Protein AF-A0A9P2WRT4-F1 (afdb_monomer_lite)

InterPro domains:
  IPR003594 Histidine kinase/HSP90-like ATPase domain [PF13581] (10-101)
  IPR036890 Histidine kinase/HSP90-like ATPase superfamily [G3DSA:3.30.565.10] (1-112)
  IPR036890 Histidine kinase/HSP90-like ATPase superfamily [SSF55874] (16-94)
  IPR050267 Bacterial Anti-sigma-factor Serine-Protein Kinases [PTHR35526] (11-105)

Sequence (113 aa):
MRSHLHRDLAGFPAELVDDVQLCASELFANAVNHTVSGAPGGQVVRSLSLPAADRLRLEVTDSGLTPHRPRIPDLSGTARFTAEHHRGLLLVSALALDWGYRPAVAHPPSTWA

Organism: NCBI:txid1169414

Structure (mmCIF, N/CA/C/O backbone):
data_AF-A0A9P2WRT4-F1
#
_entry.id   AF-A0A9P2WRT4-F1
#
loop_
_atom_site.group_PDB
_atom_site.id
_atom_site.type_symbol
_atom_site.label_atom_id
_atom_site.label_alt_id
_atom_site.label_comp_id
_atom_site.label_asym_id
_atom_site.label_entity_id
_atom_site.label_seq_id
_atom_site.pdbx_PDB_ins_code
_atom_site.Cartn_x
_atom_site.Cartn_y
_atom_site.Cartn_z
_atom_site.occupancy
_atom_site.B_iso_or_equiv
_atom_site.auth_seq_id
_atom_site.auth_comp_id
_atom_site.auth_asym_id
_atom_site.auth_atom_id
_atom_site.pdbx_PDB_model_num
ATOM 1 N N . MET A 1 1 ? 7.656 9.367 2.338 1.00 58.38 1 MET A N 1
ATOM 2 C CA . MET A 1 1 ? 6.624 8.315 2.497 1.00 58.38 1 MET A CA 1
ATOM 3 C C . MET A 1 1 ? 6.192 8.158 3.956 1.00 58.38 1 MET A C 1
ATOM 5 O O . MET A 1 1 ? 5.065 8.519 4.266 1.00 58.38 1 MET A O 1
ATOM 9 N N . ARG A 1 2 ? 7.077 7.700 4.860 1.00 63.22 2 ARG A N 1
ATOM 10 C CA . ARG A 1 2 ? 6.750 7.373 6.268 1.00 63.22 2 ARG A CA 1
ATOM 11 C C . ARG A 1 2 ? 6.044 8.496 7.049 1.00 63.22 2 ARG A C 1
ATOM 13 O O . ARG A 1 2 ? 5.007 8.260 7.653 1.00 63.22 2 ARG A O 1
ATOM 20 N N . SER A 1 3 ? 6.538 9.732 6.961 1.00 64.62 3 SER A N 1
ATOM 21 C CA . SER A 1 3 ? 5.946 10.892 7.652 1.00 64.62 3 SER A CA 1
ATOM 22 C C . SER A 1 3 ? 4.553 11.294 7.147 1.00 64.62 3 SER A C 1
ATOM 24 O O . SER A 1 3 ? 3.789 11.894 7.897 1.00 64.62 3 SER A O 1
ATOM 26 N N . HIS A 1 4 ? 4.207 10.982 5.892 1.00 71.50 4 HIS A N 1
ATOM 27 C CA . HIS A 1 4 ? 2.887 11.307 5.341 1.00 71.50 4 HIS A CA 1
ATOM 28 C C . HIS A 1 4 ? 1.850 10.267 5.780 1.00 71.50 4 HIS A C 1
ATOM 30 O O . HIS A 1 4 ? 0.760 10.644 6.182 1.00 71.50 4 HIS A O 1
ATOM 36 N N . LEU A 1 5 ? 2.216 8.979 5.808 1.00 75.62 5 LEU A N 1
ATOM 37 C CA . LEU A 1 5 ? 1.333 7.914 6.301 1.00 75.62 5 LEU A CA 1
ATOM 38 C C . LEU A 1 5 ? 0.979 8.086 7.778 1.00 75.62 5 LEU A C 1
ATOM 40 O O . LEU A 1 5 ? -0.180 7.960 8.144 1.00 75.62 5 LEU A O 1
ATOM 44 N N . HIS A 1 6 ? 1.955 8.439 8.616 1.00 77.62 6 HIS A N 1
ATOM 45 C CA . HIS A 1 6 ? 1.692 8.697 10.033 1.00 77.62 6 HIS A CA 1
ATOM 46 C C . HIS A 1 6 ? 0.710 9.865 10.248 1.00 77.62 6 HIS A C 1
ATOM 48 O O . HIS A 1 6 ? -0.029 9.889 11.228 1.00 77.62 6 HIS A O 1
ATOM 54 N N . ARG A 1 7 ? 0.700 10.852 9.344 1.00 82.12 7 ARG A N 1
ATOM 55 C CA . ARG A 1 7 ? -0.265 11.956 9.383 1.00 82.12 7 ARG A CA 1
ATOM 56 C C . ARG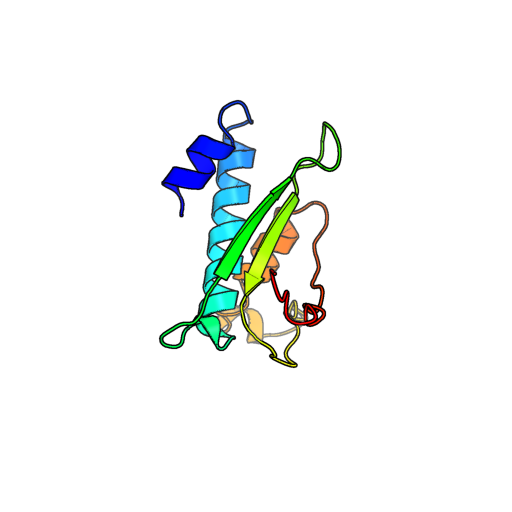 A 1 7 ? -1.646 11.502 8.918 1.00 82.12 7 ARG A C 1
ATOM 58 O O . ARG A 1 7 ? -2.623 11.783 9.600 1.00 82.12 7 ARG A O 1
ATOM 65 N N . ASP A 1 8 ? -1.711 10.810 7.784 1.00 84.12 8 ASP A N 1
ATOM 66 C CA . ASP A 1 8 ? -2.970 10.357 7.178 1.00 84.12 8 ASP A CA 1
ATOM 67 C C . ASP A 1 8 ? -3.706 9.338 8.063 1.00 84.12 8 ASP A C 1
ATOM 69 O O . ASP A 1 8 ? -4.927 9.229 8.003 1.00 84.12 8 ASP A O 1
ATOM 73 N N . LEU A 1 9 ? -2.961 8.605 8.894 1.00 86.06 9 LEU A N 1
ATOM 74 C CA . LEU A 1 9 ? -3.473 7.589 9.812 1.00 86.06 9 LEU A CA 1
ATOM 75 C C . LEU A 1 9 ? -3.505 8.065 11.273 1.00 86.06 9 LEU A C 1
ATOM 77 O O . LEU A 1 9 ? -3.594 7.250 12.191 1.00 86.06 9 LEU A O 1
ATOM 81 N N . ALA A 1 10 ? -3.429 9.375 11.518 1.00 86.00 10 ALA A N 1
ATOM 82 C CA . ALA A 1 10 ? -3.583 9.909 12.865 1.00 86.00 10 ALA A CA 1
ATOM 83 C C . ALA A 1 10 ? -4.953 9.506 13.447 1.00 86.00 10 ALA A C 1
ATOM 85 O O . ALA A 1 10 ? -5.991 9.754 12.838 1.00 86.00 10 ALA A O 1
ATOM 86 N N . GLY A 1 11 ? -4.948 8.879 14.627 1.00 86.56 11 GLY A N 1
ATOM 87 C CA . GLY A 1 11 ? -6.154 8.356 15.283 1.00 86.56 11 GLY A CA 1
ATOM 88 C C . GLY A 1 11 ? -6.377 6.848 15.118 1.00 86.56 11 GLY A C 1
ATOM 89 O O . GLY A 1 11 ? -7.247 6.301 15.791 1.00 86.56 11 GLY A O 1
ATOM 90 N N . PHE A 1 12 ? -5.578 6.164 14.292 1.00 88.12 12 PHE A N 1
ATOM 91 C CA . PHE A 1 12 ? -5.536 4.700 14.246 1.00 88.12 12 PHE A CA 1
ATOM 92 C C . PHE A 1 12 ? -4.574 4.114 15.299 1.00 88.12 12 PHE A C 1
ATOM 94 O O . PHE A 1 12 ? -3.673 4.819 15.765 1.00 88.12 12 PHE A O 1
ATOM 101 N N . PRO A 1 13 ? -4.728 2.826 15.674 1.00 91.12 13 PRO A N 1
ATOM 102 C CA . PRO A 1 13 ? -3.781 2.137 16.549 1.00 91.12 13 PRO A CA 1
ATOM 103 C C . PRO A 1 13 ? -2.354 2.169 15.988 1.00 91.12 13 PRO A C 1
ATOM 105 O O . PRO A 1 13 ? -2.161 1.970 14.790 1.00 91.12 13 PRO A O 1
ATOM 108 N N . ALA A 1 14 ? -1.354 2.375 16.851 1.00 88.94 14 ALA A N 1
ATOM 109 C CA . ALA A 1 14 ? 0.047 2.499 16.435 1.00 88.94 14 ALA A CA 1
ATOM 110 C C . ALA A 1 14 ? 0.549 1.273 15.652 1.00 88.94 14 ALA A C 1
ATOM 112 O O . ALA A 1 14 ? 1.194 1.437 14.622 1.00 88.94 14 ALA A O 1
ATOM 113 N N . GLU A 1 15 ? 0.167 0.066 16.078 1.00 88.56 15 GLU A N 1
ATOM 114 C CA . GLU A 1 15 ? 0.514 -1.185 15.389 1.00 88.56 15 GLU A CA 1
ATOM 115 C C . GLU A 1 15 ? -0.002 -1.205 13.943 1.00 88.56 15 GLU A C 1
ATOM 117 O O . GLU A 1 15 ? 0.750 -1.507 13.021 1.00 88.56 15 GLU A O 1
ATOM 122 N N . LEU A 1 16 ? -1.244 -0.760 13.711 1.00 88.19 16 LEU A N 1
ATOM 123 C CA . LEU A 1 16 ? -1.796 -0.655 12.358 1.00 88.19 16 LEU A CA 1
ATOM 124 C C . LEU A 1 16 ? -1.017 0.360 11.512 1.00 88.19 16 LEU A C 1
ATOM 126 O O . LEU A 1 16 ? -0.787 0.141 10.323 1.00 88.19 16 LEU A O 1
ATOM 130 N N . VAL A 1 17 ? -0.628 1.491 12.104 1.00 89.69 17 VAL A N 1
ATOM 131 C CA . VAL A 1 17 ? 0.158 2.514 11.405 1.00 89.69 17 VAL A CA 1
ATOM 132 C C . VAL A 1 17 ? 1.514 1.951 10.979 1.00 89.69 17 VAL A C 1
ATOM 134 O O . VAL A 1 17 ? 1.938 2.197 9.846 1.00 89.69 17 VAL A O 1
ATOM 137 N N . ASP A 1 18 ? 2.172 1.184 11.845 1.00 88.50 18 ASP A N 1
ATOM 138 C CA . ASP A 1 18 ? 3.453 0.542 11.552 1.00 88.50 18 ASP A CA 1
ATOM 139 C C . ASP A 1 18 ? 3.315 -0.535 10.466 1.00 88.50 18 ASP A C 1
ATOM 141 O O . ASP A 1 18 ? 4.082 -0.523 9.496 1.00 88.50 18 ASP A O 1
ATOM 145 N N . ASP A 1 19 ? 2.285 -1.381 10.545 1.00 89.56 19 ASP A N 1
ATOM 146 C CA . ASP A 1 19 ? 2.000 -2.413 9.543 1.00 89.56 19 ASP A CA 1
ATOM 147 C C . ASP A 1 19 ? 1.747 -1.809 8.156 1.00 89.56 19 ASP A C 1
ATOM 149 O O . ASP A 1 19 ? 2.303 -2.259 7.146 1.00 89.56 19 ASP A O 1
ATOM 153 N N . VAL A 1 20 ? 0.958 -0.733 8.089 1.00 87.75 20 VAL A N 1
ATOM 154 C CA . VAL A 1 20 ? 0.662 -0.028 6.833 1.00 87.75 20 VAL A CA 1
ATOM 155 C C . VAL A 1 20 ? 1.906 0.661 6.283 1.00 87.75 20 VAL A C 1
ATOM 157 O O . VAL A 1 20 ? 2.127 0.652 5.070 1.00 87.75 20 VAL A O 1
ATOM 160 N N . GLN A 1 21 ? 2.748 1.246 7.140 1.00 88.75 21 GLN A N 1
ATOM 161 C CA . GLN A 1 21 ? 4.020 1.830 6.712 1.00 88.75 21 GLN A CA 1
ATOM 162 C C . GLN A 1 21 ? 4.960 0.783 6.120 1.00 88.75 21 GLN A C 1
ATOM 164 O O . GLN A 1 21 ? 5.650 1.070 5.133 1.00 88.75 21 GLN A O 1
ATOM 169 N N . LEU A 1 22 ? 4.988 -0.411 6.705 1.00 87.88 22 LEU A N 1
ATOM 170 C CA . LEU A 1 22 ? 5.828 -1.500 6.239 1.00 87.88 22 LEU A CA 1
ATOM 171 C C . LEU A 1 22 ? 5.314 -2.031 4.899 1.00 87.88 22 LEU A C 1
ATOM 173 O O . LEU A 1 22 ? 6.059 -2.021 3.920 1.00 87.88 22 LEU A O 1
ATOM 177 N N . CYS A 1 23 ? 4.014 -2.324 4.800 1.00 86.25 23 CYS A N 1
ATOM 178 C CA . CYS A 1 23 ? 3.377 -2.724 3.544 1.00 86.25 23 CYS A CA 1
ATOM 179 C C . CYS A 1 23 ? 3.582 -1.685 2.431 1.00 86.25 23 CYS A C 1
ATOM 181 O O . CYS A 1 23 ? 3.933 -2.036 1.306 1.00 86.25 23 CYS A O 1
ATOM 183 N N . ALA A 1 24 ? 3.411 -0.393 2.729 1.00 86.69 24 ALA A N 1
ATOM 184 C CA . ALA A 1 24 ? 3.599 0.673 1.748 1.00 86.69 24 ALA A CA 1
ATOM 185 C C . ALA A 1 24 ? 5.049 0.785 1.269 1.00 86.69 24 ALA A C 1
ATOM 187 O O . ALA A 1 24 ? 5.277 1.071 0.095 1.00 86.69 24 ALA A O 1
ATOM 188 N N . SER A 1 25 ? 6.023 0.566 2.155 1.00 85.12 25 SER A N 1
ATOM 189 C CA . SER A 1 25 ? 7.444 0.575 1.794 1.00 85.12 25 SER A CA 1
ATOM 190 C C . SER A 1 25 ? 7.774 -0.570 0.839 1.00 85.12 25 SER A C 1
ATOM 192 O O . SER A 1 25 ? 8.379 -0.329 -0.204 1.00 85.12 25 SER A O 1
ATOM 194 N N . GLU A 1 26 ? 7.303 -1.780 1.142 1.00 85.56 26 GLU A N 1
ATOM 195 C CA . GLU A 1 26 ? 7.523 -2.964 0.306 1.00 85.56 26 GLU A CA 1
ATOM 196 C C . GLU A 1 26 ? 6.838 -2.843 -1.061 1.00 85.56 26 GLU A C 1
ATOM 198 O O . GLU A 1 26 ? 7.453 -3.082 -2.101 1.00 85.56 26 GLU A O 1
ATOM 203 N N . LEU A 1 27 ? 5.577 -2.400 -1.095 1.00 81.88 27 LEU A N 1
ATOM 204 C CA . LEU A 1 27 ? 4.845 -2.208 -2.350 1.00 81.88 27 LEU A CA 1
ATOM 205 C C . LEU A 1 27 ? 5.466 -1.105 -3.218 1.00 81.88 27 LEU A C 1
ATOM 207 O O . LEU A 1 27 ? 5.545 -1.253 -4.437 1.00 81.88 27 LEU A O 1
ATOM 211 N N . PHE A 1 28 ? 5.942 -0.017 -2.610 1.00 82.06 28 PHE A N 1
ATOM 212 C CA . PHE A 1 28 ? 6.617 1.058 -3.335 1.00 82.06 28 PHE A CA 1
ATOM 213 C C . PHE A 1 28 ? 7.983 0.618 -3.874 1.00 82.06 28 PHE A C 1
ATOM 215 O O . PHE A 1 28 ? 8.308 0.913 -5.023 1.00 82.06 28 PHE A O 1
ATOM 222 N N . ALA A 1 29 ? 8.767 -0.114 -3.077 1.00 80.00 29 ALA A N 1
ATOM 223 C CA . ALA A 1 29 ? 10.027 -0.695 -3.527 1.00 80.00 29 ALA A CA 1
ATOM 224 C C . ALA A 1 29 ? 9.796 -1.646 -4.710 1.00 80.00 29 ALA A C 1
ATOM 226 O O . ALA A 1 29 ? 10.510 -1.565 -5.708 1.00 80.00 29 ALA A O 1
ATOM 227 N N . ASN A 1 30 ? 8.748 -2.472 -4.649 1.00 77.25 30 ASN A N 1
ATOM 228 C CA . ASN A 1 30 ? 8.365 -3.337 -5.760 1.00 77.25 30 ASN A CA 1
ATOM 229 C C . ASN A 1 30 ? 8.007 -2.535 -7.018 1.00 77.25 30 ASN A C 1
ATOM 231 O O . ASN A 1 30 ? 8.515 -2.837 -8.096 1.00 77.25 30 ASN A O 1
ATOM 235 N N . ALA A 1 31 ? 7.184 -1.494 -6.884 1.00 77.12 31 ALA A N 1
ATOM 236 C CA . ALA A 1 31 ? 6.796 -0.632 -7.997 1.00 77.12 31 ALA A CA 1
ATOM 237 C C . ALA A 1 31 ? 8.009 0.033 -8.669 1.00 77.12 31 ALA A C 1
ATOM 239 O O . ALA A 1 31 ? 8.132 0.001 -9.891 1.00 77.12 31 ALA A O 1
ATOM 240 N N . VAL A 1 32 ? 8.933 0.600 -7.890 1.00 76.19 32 VAL A N 1
ATOM 241 C CA . VAL A 1 32 ? 10.134 1.267 -8.421 1.00 76.19 32 VAL A CA 1
ATOM 242 C C . VAL A 1 32 ? 11.098 0.274 -9.073 1.00 76.19 32 VAL A C 1
ATOM 244 O O . VAL A 1 32 ? 11.624 0.556 -10.146 1.00 76.19 32 VAL A O 1
ATOM 247 N N . ASN A 1 33 ? 11.322 -0.887 -8.456 1.00 75.25 33 ASN A N 1
ATOM 248 C CA . ASN A 1 33 ? 12.332 -1.842 -8.919 1.00 75.25 33 ASN A CA 1
ATOM 249 C C . ASN A 1 33 ? 11.871 -2.701 -10.102 1.00 75.25 33 ASN A C 1
ATOM 251 O O . ASN A 1 33 ? 12.708 -3.204 -10.851 1.00 75.25 33 ASN A O 1
ATOM 255 N N . HIS A 1 34 ? 10.562 -2.909 -10.257 1.00 70.81 34 HIS A N 1
ATOM 256 C CA . HIS A 1 34 ? 10.021 -3.870 -11.223 1.00 70.81 34 HIS A CA 1
ATOM 257 C C . HIS A 1 34 ? 9.156 -3.249 -12.319 1.00 70.81 34 HIS A C 1
ATOM 259 O O . HIS A 1 34 ? 8.670 -3.974 -13.187 1.00 70.81 34 HIS A O 1
ATOM 265 N N . THR A 1 35 ? 8.978 -1.927 -12.325 1.00 68.06 35 THR A N 1
ATOM 266 C CA . THR A 1 35 ? 8.199 -1.239 -13.359 1.00 68.06 35 THR A CA 1
ATOM 267 C C . THR A 1 35 ? 8.953 -0.053 -13.940 1.00 68.06 35 THR A C 1
ATOM 269 O O . THR A 1 35 ? 9.984 0.380 -13.426 1.00 68.06 35 THR A O 1
ATOM 272 N N . VAL A 1 36 ? 8.415 0.516 -15.021 1.00 69.50 36 VAL A N 1
ATOM 273 C CA . VAL A 1 36 ? 8.956 1.745 -15.623 1.00 69.50 36 VAL A CA 1
ATOM 274 C C . VAL A 1 36 ? 8.875 2.947 -14.677 1.00 69.50 36 VAL A C 1
ATOM 276 O O . VAL A 1 36 ? 9.478 3.978 -14.958 1.00 69.50 36 VAL A O 1
ATOM 279 N N . SER A 1 37 ? 8.189 2.825 -13.535 1.00 70.25 37 SER A N 1
ATOM 280 C CA . SER A 1 37 ? 8.158 3.863 -12.510 1.00 70.25 37 SER A CA 1
ATOM 281 C C . SER A 1 37 ? 9.515 4.159 -11.867 1.00 70.25 37 SER A C 1
ATOM 283 O O . SER A 1 37 ? 9.654 5.214 -11.256 1.00 70.25 37 SER A O 1
ATOM 285 N N . GLY A 1 38 ? 10.513 3.281 -12.009 1.00 65.06 38 GLY A N 1
ATOM 286 C CA . GLY A 1 38 ? 11.896 3.572 -11.613 1.00 65.06 38 GLY A CA 1
ATOM 287 C C . GLY A 1 38 ? 12.681 4.441 -12.608 1.00 65.06 38 GLY A C 1
ATOM 288 O O . GLY A 1 38 ? 13.775 4.900 -12.283 1.00 65.06 38 GLY A O 1
ATOM 289 N N . ALA A 1 39 ? 12.153 4.675 -13.815 1.00 73.00 39 ALA A N 1
ATOM 290 C CA . ALA A 1 39 ? 12.798 5.490 -14.845 1.00 73.00 39 ALA A CA 1
ATOM 291 C C . ALA A 1 39 ? 12.488 6.995 -14.677 1.00 73.00 39 ALA A C 1
ATOM 293 O O . ALA A 1 39 ? 11.503 7.357 -14.025 1.00 73.00 39 ALA A O 1
ATOM 294 N N . PRO A 1 40 ? 13.280 7.905 -15.285 1.00 72.25 40 PRO A N 1
ATOM 295 C CA . PRO A 1 40 ? 12.971 9.334 -15.291 1.00 72.25 40 PRO A CA 1
ATOM 296 C C . PRO A 1 40 ? 11.556 9.610 -15.824 1.00 72.25 40 PRO A C 1
ATOM 298 O O . PRO A 1 40 ? 11.210 9.190 -16.924 1.00 72.25 40 PRO A O 1
ATOM 301 N N . GLY A 1 41 ? 10.738 10.317 -15.038 1.00 71.69 41 GLY A N 1
ATOM 302 C CA . GLY A 1 41 ? 9.330 10.592 -15.359 1.00 71.69 41 GLY A CA 1
ATOM 303 C C . GLY A 1 41 ? 8.338 9.508 -14.913 1.00 71.69 41 GLY A C 1
ATOM 304 O O . GLY A 1 41 ? 7.132 9.706 -15.045 1.00 71.69 41 GLY A O 1
ATOM 305 N N . GLY A 1 42 ? 8.821 8.399 -14.349 1.00 72.25 42 GLY A N 1
ATOM 306 C CA . GLY A 1 42 ? 7.999 7.372 -13.725 1.00 72.25 42 GLY A CA 1
ATOM 307 C C . GLY A 1 42 ? 7.268 7.881 -12.481 1.00 72.25 42 GLY A C 1
ATOM 308 O O . GLY A 1 42 ? 7.808 8.671 -11.705 1.00 72.25 42 GLY A O 1
ATOM 309 N N . GLN A 1 43 ? 6.028 7.431 -12.277 1.00 74.88 43 GLN A N 1
ATOM 310 C CA . GLN A 1 43 ? 5.236 7.791 -11.101 1.00 74.88 43 GLN A CA 1
ATOM 311 C C . GLN A 1 43 ? 4.744 6.553 -10.361 1.00 74.88 43 GLN A C 1
ATOM 313 O O . GLN A 1 43 ? 4.352 5.553 -10.967 1.00 74.88 43 GLN A O 1
ATOM 318 N N . VAL A 1 44 ? 4.742 6.641 -9.034 1.00 79.19 44 VAL A N 1
ATOM 319 C CA . VAL A 1 44 ? 4.077 5.688 -8.149 1.00 79.19 44 VAL A CA 1
ATOM 320 C C . VAL A 1 44 ? 3.144 6.486 -7.252 1.00 79.19 44 VAL A C 1
ATOM 322 O O . VAL A 1 44 ? 3.582 7.348 -6.489 1.00 79.19 44 VAL A O 1
ATOM 325 N N . VAL A 1 45 ? 1.852 6.211 -7.359 1.00 82.81 45 VAL A N 1
ATOM 326 C CA . VAL A 1 45 ? 0.799 6.863 -6.586 1.00 82.81 45 VAL A CA 1
ATOM 327 C C . VAL A 1 45 ? 0.351 5.908 -5.492 1.00 82.81 45 VAL A C 1
ATOM 329 O O . VAL A 1 45 ? 0.087 4.740 -5.759 1.00 82.81 45 VAL A O 1
ATOM 332 N N . ARG A 1 46 ? 0.241 6.399 -4.255 1.00 85.88 46 ARG A N 1
ATOM 333 C CA . ARG A 1 46 ? -0.428 5.659 -3.178 1.00 85.88 46 ARG A CA 1
ATOM 334 C C . ARG A 1 46 ? -1.830 6.211 -2.960 1.00 85.88 46 ARG A C 1
ATOM 336 O O . ARG A 1 46 ? -2.008 7.429 -3.009 1.00 85.88 46 ARG A O 1
ATOM 343 N N . SER A 1 47 ? -2.771 5.346 -2.608 1.00 87.50 47 SER A N 1
ATOM 344 C CA . SER A 1 47 ? -4.085 5.729 -2.093 1.00 87.50 47 SER A CA 1
ATOM 345 C C . SER A 1 47 ? -4.352 5.021 -0.761 1.00 87.50 47 SER A C 1
ATOM 347 O O . SER A 1 47 ? -3.900 3.898 -0.524 1.00 87.50 47 SER A O 1
ATOM 349 N N . LEU A 1 48 ? -5.071 5.704 0.127 1.00 89.12 48 LEU A N 1
ATOM 350 C CA . LEU A 1 48 ? -5.639 5.135 1.344 1.00 89.12 48 LEU A CA 1
ATOM 351 C C . LEU A 1 48 ? -7.147 5.365 1.307 1.00 89.12 48 LEU A C 1
ATOM 353 O O . LEU A 1 48 ? -7.601 6.457 0.967 1.00 89.12 48 LEU A O 1
ATOM 357 N N . SER A 1 49 ? -7.923 4.345 1.650 1.00 91.25 49 SER A N 1
ATOM 358 C CA . SER A 1 49 ? -9.380 4.444 1.747 1.00 91.25 49 SER A CA 1
ATOM 359 C C . SER A 1 49 ? -9.919 3.556 2.862 1.00 91.25 49 SER A C 1
ATOM 361 O O . SER A 1 49 ? -9.278 2.581 3.250 1.00 91.25 49 SER A O 1
ATOM 363 N N . LEU A 1 50 ? -11.107 3.890 3.363 1.00 90.81 50 LEU A N 1
ATOM 364 C CA . LEU A 1 50 ? -11.848 3.095 4.341 1.00 90.81 50 LEU A CA 1
ATOM 365 C C . LEU A 1 50 ? -13.103 2.525 3.670 1.00 90.81 50 LEU A C 1
ATOM 367 O O . LEU A 1 50 ? -14.173 3.124 3.778 1.00 90.81 50 LEU A O 1
ATOM 371 N N . PRO A 1 51 ? -13.005 1.413 2.915 1.00 89.81 51 PRO A N 1
ATOM 372 C CA . PRO A 1 51 ? -14.177 0.786 2.301 1.00 89.81 51 PRO A CA 1
ATOM 373 C C . PRO A 1 51 ? -15.227 0.320 3.322 1.00 89.81 51 PRO A C 1
ATOM 375 O O . PRO A 1 51 ? -16.387 0.147 2.958 1.00 89.81 51 PRO A O 1
ATOM 378 N N . ALA A 1 52 ? -14.830 0.112 4.580 1.00 90.06 52 ALA A N 1
ATOM 379 C CA . ALA A 1 52 ? -15.710 -0.134 5.717 1.00 90.06 52 ALA A CA 1
ATOM 380 C C . ALA A 1 52 ? -15.086 0.463 6.990 1.00 90.06 52 ALA A C 1
ATOM 382 O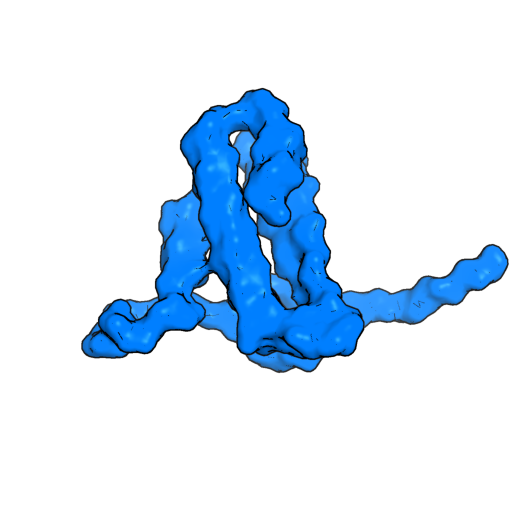 O . ALA A 1 52 ? -13.895 0.777 7.006 1.00 90.06 52 ALA A O 1
ATOM 383 N N . ALA A 1 53 ? -15.874 0.601 8.061 1.00 86.56 53 ALA A N 1
ATOM 384 C CA . ALA A 1 53 ? -15.418 1.199 9.322 1.00 86.56 53 ALA A CA 1
ATOM 385 C C . ALA A 1 53 ? -14.232 0.451 9.965 1.00 86.56 53 ALA A C 1
ATOM 387 O O . ALA A 1 53 ? -13.425 1.057 10.662 1.00 86.56 53 ALA A O 1
ATOM 388 N N . ASP A 1 54 ? -14.121 -0.850 9.709 1.00 87.12 54 ASP A N 1
ATOM 389 C CA . ASP A 1 54 ? -13.105 -1.765 10.233 1.00 87.12 54 ASP A CA 1
ATOM 390 C C . ASP A 1 54 ? -12.052 -2.164 9.184 1.00 87.12 54 ASP A C 1
ATOM 392 O O . ASP A 1 54 ? -11.200 -3.010 9.451 1.00 87.12 54 ASP A O 1
ATOM 396 N N . ARG A 1 55 ? -12.097 -1.584 7.976 1.00 88.75 55 ARG A N 1
ATOM 397 C CA . ARG A 1 55 ? -11.201 -1.960 6.876 1.00 88.75 55 ARG A CA 1
ATOM 398 C C . ARG A 1 55 ? -10.492 -0.753 6.307 1.00 88.75 55 ARG A C 1
ATOM 400 O O . ARG A 1 55 ? -11.106 0.072 5.640 1.00 88.75 55 ARG A O 1
ATOM 407 N N . LEU A 1 56 ? -9.177 -0.724 6.487 1.00 91.56 56 LEU A N 1
ATOM 408 C CA . LEU A 1 56 ? -8.276 0.183 5.792 1.00 91.56 56 LEU A CA 1
ATOM 409 C C . LEU A 1 56 ? -7.736 -0.495 4.534 1.00 91.56 56 LEU A C 1
ATOM 411 O O . LEU A 1 56 ? -7.262 -1.629 4.574 1.00 91.56 56 LEU A O 1
ATOM 415 N N . ARG A 1 57 ? -7.793 0.213 3.411 1.00 91.56 57 ARG A N 1
ATOM 416 C CA . ARG A 1 57 ? -7.277 -0.251 2.129 1.00 91.56 57 ARG A CA 1
ATOM 417 C C . ARG A 1 57 ? -6.161 0.663 1.653 1.00 91.56 57 ARG A C 1
ATOM 419 O O . ARG A 1 57 ? -6.395 1.840 1.387 1.00 91.56 57 ARG A O 1
ATOM 426 N N . LEU A 1 58 ? -4.974 0.081 1.520 1.00 89.44 58 LEU A N 1
ATOM 427 C CA . LEU A 1 58 ? -3.806 0.672 0.877 1.00 89.44 58 LEU A CA 1
ATOM 428 C C . LEU A 1 58 ? -3.738 0.187 -0.574 1.00 89.44 58 LEU A C 1
ATOM 430 O O . LEU A 1 58 ? -3.752 -1.018 -0.820 1.00 89.44 58 LEU A O 1
ATOM 434 N N . GLU A 1 59 ? -3.628 1.108 -1.528 1.00 89.25 59 GLU A N 1
ATOM 435 C CA . GLU A 1 59 ? -3.280 0.773 -2.911 1.00 89.25 59 GLU A CA 1
ATOM 436 C C . GLU A 1 59 ? -2.004 1.510 -3.325 1.00 89.25 59 GLU A C 1
ATOM 438 O O . GLU A 1 59 ? -1.762 2.653 -2.929 1.00 89.25 59 GLU A O 1
ATOM 443 N N . VAL A 1 60 ? -1.189 0.840 -4.136 1.00 85.06 60 VAL A N 1
ATOM 444 C CA . VAL A 1 60 ? -0.018 1.414 -4.798 1.00 85.06 60 VAL A CA 1
ATOM 445 C C . VAL A 1 60 ? -0.191 1.186 -6.293 1.00 85.06 60 VAL A C 1
ATOM 447 O O . VAL A 1 60 ? -0.289 0.046 -6.739 1.00 85.06 60 VAL A O 1
ATOM 450 N N . THR A 1 61 ? -0.252 2.280 -7.042 1.00 82.38 61 THR A N 1
ATOM 451 C CA . THR A 1 61 ? -0.429 2.301 -8.493 1.00 82.38 61 THR A CA 1
ATOM 452 C C . THR A 1 61 ? 0.851 2.814 -9.124 1.00 82.38 61 THR A C 1
ATOM 454 O O . THR A 1 61 ? 1.242 3.961 -8.908 1.00 82.38 61 THR A O 1
ATOM 457 N N . ASP A 1 62 ? 1.515 1.972 -9.901 1.00 79.06 62 ASP A N 1
ATOM 458 C CA . ASP A 1 62 ? 2.654 2.362 -10.723 1.00 79.06 62 ASP A CA 1
ATOM 459 C C . ASP A 1 62 ? 2.212 2.779 -12.140 1.00 79.06 62 ASP A C 1
ATOM 461 O O . ASP A 1 62 ? 1.070 2.578 -12.552 1.00 79.06 62 ASP A O 1
ATOM 465 N N . SER A 1 63 ? 3.117 3.416 -12.883 1.00 68.94 63 SER A N 1
ATOM 466 C CA . SER A 1 63 ? 2.886 3.884 -14.260 1.00 68.94 63 SER A CA 1
ATOM 467 C C . SER A 1 63 ? 3.093 2.772 -15.296 1.00 68.94 63 SER A C 1
ATOM 469 O O . SER A 1 63 ? 3.089 3.019 -16.502 1.00 68.94 63 SER A O 1
ATOM 471 N N . GLY A 1 64 ? 3.355 1.550 -14.842 1.00 58.84 64 GLY A N 1
ATOM 472 C CA . GLY A 1 64 ? 3.798 0.444 -15.656 1.00 58.84 64 GLY A CA 1
ATOM 473 C C . GLY A 1 64 ? 2.662 -0.286 -16.341 1.00 58.84 64 GLY A C 1
ATOM 474 O O . GLY A 1 64 ? 1.997 -1.141 -15.762 1.00 58.84 64 GLY A O 1
ATOM 475 N N . LEU A 1 65 ? 2.595 -0.100 -17.659 1.00 52.09 65 LEU A N 1
ATOM 476 C CA . LEU A 1 65 ? 2.185 -1.135 -18.612 1.00 52.09 65 LEU A CA 1
ATOM 477 C C . LEU A 1 65 ? 3.181 -2.314 -18.571 1.00 52.09 65 LEU A C 1
ATOM 479 O O . LEU A 1 65 ? 3.812 -2.645 -19.571 1.00 52.09 65 LEU A O 1
ATOM 483 N N . THR A 1 66 ? 3.397 -2.927 -17.405 1.00 53.28 66 THR A N 1
ATOM 484 C CA . THR A 1 66 ? 4.187 -4.155 -17.312 1.00 53.28 66 THR A CA 1
ATOM 485 C C . THR A 1 66 ? 3.241 -5.356 -17.358 1.00 53.28 66 THR A C 1
ATOM 487 O O . THR A 1 66 ? 2.241 -5.384 -16.642 1.00 53.28 66 THR A O 1
ATOM 490 N N . PRO A 1 67 ? 3.519 -6.384 -18.181 1.00 51.06 67 PRO A N 1
ATOM 491 C CA . PRO A 1 67 ? 2.731 -7.618 -18.185 1.00 51.06 67 PRO A CA 1
ATOM 492 C C . PRO A 1 67 ? 3.018 -8.496 -16.950 1.00 51.06 67 PRO A C 1
ATOM 494 O O . PRO A 1 67 ? 2.466 -9.592 -16.815 1.00 51.06 67 PRO A O 1
ATOM 497 N N . HIS A 1 68 ? 3.910 -8.052 -16.060 1.00 52.75 68 HIS A N 1
ATOM 498 C CA . HIS A 1 68 ? 4.377 -8.818 -14.917 1.00 52.75 68 HIS A CA 1
ATOM 499 C C . HIS A 1 68 ? 3.448 -8.617 -13.720 1.00 52.75 68 HIS A C 1
ATOM 501 O O . HIS A 1 68 ? 3.293 -7.522 -13.192 1.00 52.75 68 HIS A O 1
ATOM 507 N N . ARG A 1 69 ? 2.828 -9.713 -13.277 1.00 57.78 69 ARG A N 1
ATOM 508 C CA . ARG A 1 69 ? 2.041 -9.737 -12.041 1.00 57.78 69 ARG A CA 1
ATOM 509 C C . ARG A 1 69 ? 2.984 -9.823 -10.837 1.00 57.78 69 ARG A C 1
ATOM 511 O O . ARG A 1 69 ? 3.909 -10.640 -10.890 1.00 57.78 69 ARG A O 1
ATOM 518 N N . PRO A 1 70 ? 2.713 -9.103 -9.736 1.00 59.28 70 PRO A N 1
ATOM 519 C CA . PRO A 1 70 ? 3.317 -9.414 -8.446 1.00 59.28 70 PRO A CA 1
ATOM 520 C C . PRO A 1 70 ? 2.990 -10.873 -8.099 1.00 59.28 70 PRO A C 1
ATOM 522 O O . PRO A 1 70 ? 1.820 -11.260 -8.097 1.00 59.28 70 PRO A O 1
ATOM 525 N N . ARG A 1 71 ? 4.007 -11.711 -7.879 1.00 55.22 71 ARG A N 1
ATOM 526 C CA . ARG A 1 71 ? 3.833 -13.131 -7.536 1.00 55.22 71 ARG A CA 1
ATOM 527 C C . ARG A 1 71 ? 4.334 -13.389 -6.122 1.00 55.22 71 ARG A C 1
ATOM 529 O O . ARG A 1 71 ? 5.482 -13.081 -5.817 1.00 55.22 71 ARG A O 1
ATOM 536 N N . ILE A 1 72 ? 3.487 -14.002 -5.295 1.00 52.41 72 ILE A N 1
ATOM 537 C CA . ILE A 1 72 ? 3.930 -14.667 -4.062 1.00 52.41 72 ILE A CA 1
ATOM 538 C C . ILE A 1 72 ? 4.721 -15.904 -4.479 1.00 52.41 72 ILE A C 1
ATOM 540 O O . ILE A 1 72 ? 4.210 -16.669 -5.303 1.00 52.41 72 ILE A O 1
ATOM 544 N N . PRO A 1 73 ? 5.935 -16.130 -3.962 1.00 47.00 73 PRO A N 1
ATOM 545 C CA . PRO A 1 73 ? 6.632 -17.378 -4.217 1.00 47.00 73 PRO A CA 1
ATOM 546 C C . PRO A 1 73 ? 5.886 -18.554 -3.592 1.00 47.00 73 PRO A C 1
ATOM 548 O O . PRO A 1 73 ? 5.382 -18.453 -2.473 1.00 47.00 73 PRO A O 1
ATOM 551 N N . ASP A 1 74 ? 5.923 -19.694 -4.275 1.00 47.12 74 ASP A N 1
ATOM 552 C CA . ASP A 1 74 ? 5.779 -20.981 -3.607 1.00 47.12 74 ASP A CA 1
ATOM 553 C C . ASP A 1 74 ? 7.028 -21.205 -2.737 1.00 47.12 74 ASP A C 1
ATOM 555 O O . ASP A 1 74 ? 8.160 -21.176 -3.227 1.00 47.12 74 ASP A O 1
ATOM 559 N N . LEU A 1 75 ? 6.833 -21.347 -1.426 1.00 51.84 75 LEU A N 1
ATOM 560 C CA . LEU A 1 75 ? 7.918 -21.465 -0.449 1.00 51.84 75 LEU A CA 1
ATOM 561 C C . LEU A 1 75 ? 8.437 -22.901 -0.291 1.00 51.84 75 LEU A C 1
ATOM 563 O O . LEU A 1 75 ? 9.261 -23.153 0.594 1.00 51.84 75 LEU A O 1
ATOM 567 N N . SER A 1 76 ? 8.002 -23.843 -1.131 1.00 46.09 76 SER A N 1
ATOM 568 C CA . SER A 1 76 ? 8.497 -25.219 -1.126 1.00 46.09 76 SER A CA 1
ATOM 569 C C . SER A 1 76 ? 9.901 -25.333 -1.758 1.00 46.09 76 SER A C 1
ATOM 571 O O . SER A 1 76 ? 10.064 -25.852 -2.861 1.00 46.09 76 SER A O 1
ATOM 573 N N . GLY A 1 77 ? 10.953 -24.840 -1.093 1.00 50.56 77 GLY A N 1
ATOM 574 C CA . GLY A 1 77 ? 12.331 -25.095 -1.542 1.00 50.56 77 GLY A CA 1
ATOM 575 C C . GLY A 1 77 ? 13.439 -24.224 -0.943 1.00 50.56 77 GLY A C 1
ATOM 576 O O . GLY A 1 77 ? 13.207 -23.247 -0.232 1.00 50.56 77 GLY A O 1
ATOM 577 N N . THR A 1 78 ? 14.687 -24.569 -1.279 1.00 48.34 78 THR A N 1
ATOM 578 C CA . THR A 1 78 ? 15.934 -23.899 -0.846 1.00 48.34 78 THR A CA 1
ATOM 579 C C . THR A 1 78 ? 16.091 -22.457 -1.356 1.00 48.34 78 THR A C 1
ATOM 581 O O . THR A 1 78 ? 16.946 -21.724 -0.862 1.00 48.34 78 THR A O 1
ATOM 584 N N . ALA A 1 79 ? 15.219 -22.001 -2.265 1.00 49.91 79 ALA A N 1
ATOM 585 C CA . ALA A 1 79 ? 15.118 -20.612 -2.731 1.00 49.91 79 ALA A CA 1
ATOM 586 C C . ALA A 1 79 ? 14.640 -19.611 -1.650 1.00 49.91 79 ALA A C 1
ATOM 588 O O . ALA A 1 79 ? 14.699 -18.400 -1.859 1.00 49.91 79 ALA A O 1
ATOM 589 N N . ARG A 1 80 ? 14.222 -20.095 -0.468 1.00 47.28 80 ARG A N 1
ATOM 590 C CA . ARG A 1 80 ? 13.790 -19.288 0.692 1.00 47.28 80 ARG A CA 1
ATOM 591 C C . ARG A 1 80 ? 14.822 -18.247 1.161 1.00 47.28 80 ARG A C 1
ATOM 593 O O . ARG A 1 80 ? 14.443 -17.255 1.783 1.00 47.28 80 ARG A O 1
ATOM 600 N N . PHE A 1 81 ? 16.113 -18.457 0.891 1.00 43.12 81 PHE A N 1
ATOM 601 C CA . PHE A 1 81 ? 17.192 -17.664 1.495 1.00 43.12 81 PHE A CA 1
ATOM 602 C C . PHE A 1 81 ? 17.890 -16.668 0.560 1.00 43.12 81 PHE A C 1
ATOM 604 O O . PHE A 1 81 ? 18.548 -15.766 1.064 1.00 43.12 81 PHE A O 1
ATOM 611 N N . THR A 1 82 ? 17.721 -16.768 -0.761 1.00 49.19 82 THR A N 1
ATOM 612 C CA . THR A 1 82 ? 18.411 -15.894 -1.737 1.00 49.19 82 THR A CA 1
ATOM 613 C C . THR A 1 82 ? 17.507 -14.830 -2.363 1.00 49.19 82 THR A C 1
ATOM 615 O O . THR A 1 82 ? 17.969 -13.988 -3.128 1.00 49.19 82 THR A O 1
ATOM 618 N N . ALA A 1 83 ? 16.215 -14.841 -2.037 1.00 50.53 83 ALA A N 1
ATOM 619 C CA . ALA A 1 83 ? 15.206 -14.021 -2.692 1.00 50.53 83 ALA A CA 1
ATOM 620 C C . ALA A 1 83 ? 14.822 -12.792 -1.838 1.00 50.53 83 ALA A C 1
ATOM 622 O O . ALA A 1 83 ? 13.681 -12.670 -1.395 1.00 50.53 83 ALA A O 1
ATOM 623 N N . GLU A 1 84 ? 15.760 -11.864 -1.609 1.00 51.69 84 GLU A N 1
ATOM 624 C CA . GLU A 1 84 ? 15.466 -10.568 -0.952 1.00 51.69 84 GLU A CA 1
ATOM 625 C C . GLU A 1 84 ? 14.294 -9.845 -1.646 1.00 51.69 84 GLU A C 1
ATOM 627 O O . GLU A 1 84 ? 13.390 -9.338 -0.990 1.00 51.69 84 GLU A O 1
ATOM 632 N N . HIS A 1 85 ? 14.224 -9.940 -2.979 1.00 52.53 85 HIS A N 1
ATOM 633 C CA . HIS A 1 85 ? 13.167 -9.367 -3.824 1.00 52.53 85 HIS A CA 1
ATOM 634 C C . HIS A 1 85 ? 11.748 -9.913 -3.576 1.00 52.53 85 HIS A C 1
ATOM 636 O O . HIS A 1 85 ? 10.792 -9.402 -4.148 1.00 52.53 85 HIS A O 1
ATOM 642 N N . HIS A 1 86 ? 11.585 -10.957 -2.757 1.00 58.22 86 HIS A N 1
ATOM 643 C CA . HIS A 1 86 ? 10.304 -11.653 -2.608 1.00 58.22 86 HIS A CA 1
ATOM 644 C C . HIS A 1 86 ? 9.793 -11.721 -1.164 1.00 58.22 86 HIS A C 1
ATOM 646 O O . HIS A 1 86 ? 8.674 -12.180 -0.929 1.00 58.22 86 HIS A O 1
ATOM 652 N N . ARG A 1 87 ? 10.575 -11.230 -0.192 1.00 67.50 87 ARG A N 1
ATOM 653 C CA . ARG A 1 87 ? 10.140 -11.119 1.209 1.00 67.50 87 ARG A CA 1
ATOM 654 C C . ARG A 1 87 ? 9.073 -10.044 1.394 1.00 67.50 87 ARG A C 1
A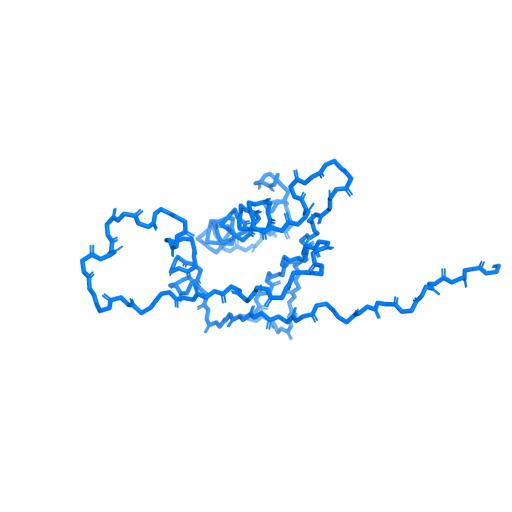TOM 656 O O . ARG A 1 87 ? 8.180 -10.234 2.212 1.00 67.50 87 ARG A O 1
ATOM 663 N N . GLY A 1 88 ? 9.108 -8.984 0.585 1.00 72.38 88 GLY A N 1
ATOM 664 C CA . GLY A 1 88 ? 8.147 -7.886 0.671 1.00 72.38 88 GLY A CA 1
ATOM 665 C C . GLY A 1 88 ? 6.693 -8.325 0.485 1.00 72.38 88 GLY A C 1
ATOM 666 O O . GLY A 1 88 ? 5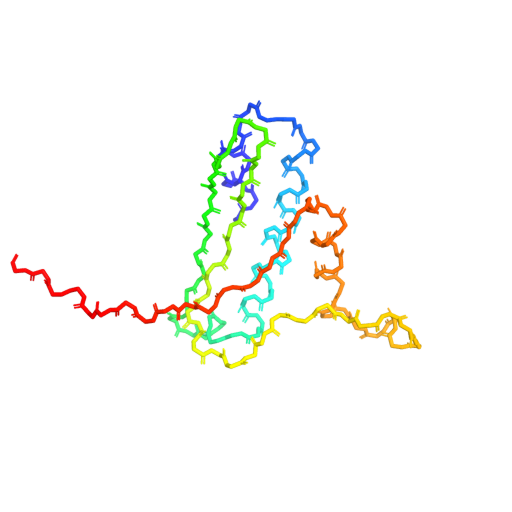.826 -7.944 1.263 1.00 72.38 88 GLY A O 1
ATOM 667 N N . LEU A 1 89 ? 6.410 -9.207 -0.482 1.00 73.69 89 LEU A N 1
ATOM 668 C CA . LEU A 1 89 ? 5.048 -9.726 -0.684 1.00 73.69 89 LEU A CA 1
ATOM 669 C C . LEU A 1 89 ? 4.632 -10.751 0.378 1.00 73.69 89 LEU A C 1
ATOM 671 O O . LEU A 1 89 ? 3.449 -10.839 0.697 1.00 73.69 89 LEU A O 1
ATOM 675 N N . LEU A 1 90 ? 5.577 -11.502 0.953 1.00 76.31 90 LEU A N 1
ATOM 676 C CA . LEU A 1 90 ? 5.293 -12.371 2.101 1.00 76.31 90 LEU A CA 1
ATOM 677 C C . LEU A 1 90 ? 4.928 -11.553 3.338 1.00 76.31 90 LEU A C 1
ATOM 679 O O . LEU A 1 90 ? 4.009 -11.920 4.061 1.00 76.31 90 LEU A O 1
ATOM 683 N N . LEU A 1 91 ? 5.611 -10.430 3.545 1.00 81.38 91 LEU A N 1
ATOM 684 C CA . LEU A 1 91 ? 5.306 -9.490 4.611 1.00 81.38 91 LEU A CA 1
ATOM 685 C C . LEU A 1 91 ? 3.912 -8.887 4.426 1.00 81.38 91 LEU A C 1
ATOM 687 O O . LEU A 1 91 ? 3.101 -8.942 5.344 1.00 81.38 91 LEU A O 1
ATOM 691 N N . VAL A 1 92 ? 3.598 -8.400 3.221 1.00 82.12 92 VAL A N 1
ATOM 692 C CA . VAL A 1 92 ? 2.249 -7.905 2.897 1.00 82.12 92 VAL A CA 1
ATOM 693 C C 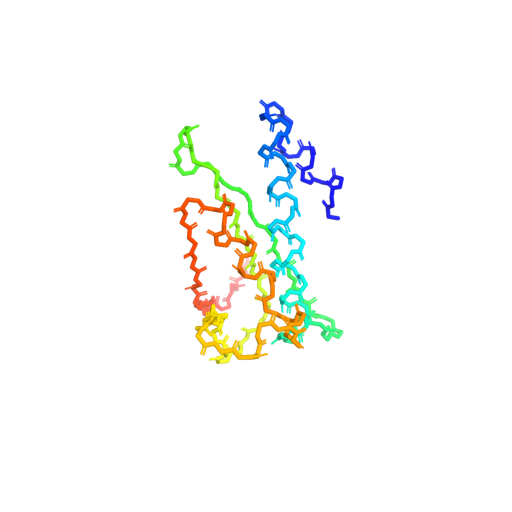. VAL A 1 92 ? 1.199 -8.997 3.122 1.00 82.12 92 VAL A C 1
ATOM 695 O O . VAL A 1 92 ? 0.155 -8.722 3.700 1.00 82.12 92 VAL A O 1
ATOM 698 N N . SER A 1 93 ? 1.490 -10.246 2.742 1.00 81.00 93 SER A N 1
ATOM 699 C CA . SER A 1 93 ? 0.581 -11.383 2.960 1.00 81.00 93 SER A CA 1
ATOM 700 C C . SER A 1 93 ? 0.354 -11.711 4.433 1.00 81.00 93 SER A C 1
ATOM 702 O O . SER A 1 93 ? -0.702 -12.227 4.776 1.00 81.00 93 SER A O 1
ATOM 704 N N . ALA A 1 94 ? 1.348 -11.473 5.288 1.00 83.94 94 ALA A N 1
ATOM 705 C CA . ALA A 1 94 ? 1.256 -11.759 6.714 1.00 83.94 94 ALA A CA 1
ATOM 706 C C . ALA A 1 94 ? 0.503 -10.666 7.486 1.00 83.94 94 ALA A C 1
ATOM 708 O O . ALA A 1 94 ? -0.128 -10.972 8.493 1.00 83.94 94 ALA A O 1
ATOM 709 N N . LEU A 1 95 ? 0.579 -9.412 7.028 1.00 86.06 95 LEU A N 1
ATOM 710 C CA . LEU A 1 95 ? -0.013 -8.256 7.713 1.00 86.06 95 LEU A CA 1
ATOM 711 C C . LEU A 1 95 ? -1.397 -7.870 7.174 1.00 86.06 95 LEU A C 1
ATOM 713 O O . LEU A 1 95 ? -2.211 -7.304 7.899 1.00 86.06 95 LEU A O 1
ATOM 717 N N . ALA A 1 96 ? -1.683 -8.150 5.902 1.00 85.75 96 ALA A N 1
ATOM 718 C CA . ALA A 1 96 ? -2.962 -7.806 5.296 1.00 85.75 96 ALA A CA 1
ATOM 719 C C . ALA A 1 96 ? -4.002 -8.917 5.499 1.00 85.75 96 ALA A C 1
ATOM 721 O O . ALA A 1 96 ? -3.726 -10.093 5.282 1.00 85.75 96 ALA A O 1
ATOM 722 N N . LEU A 1 97 ? -5.240 -8.526 5.822 1.00 86.00 97 LEU A N 1
ATOM 723 C CA . LEU A 1 97 ? -6.386 -9.448 5.834 1.00 86.00 97 LEU A CA 1
ATOM 724 C C . LEU A 1 97 ? -6.687 -10.025 4.441 1.00 86.00 97 LEU A C 1
ATOM 726 O O . LEU A 1 97 ? -7.175 -11.145 4.325 1.00 86.00 97 LEU A O 1
ATOM 730 N N . ASP A 1 98 ? -6.440 -9.234 3.397 1.00 86.31 98 ASP A N 1
ATOM 731 C CA . ASP A 1 98 ? -6.567 -9.611 1.990 1.00 86.31 98 ASP A CA 1
ATOM 732 C C . ASP A 1 98 ? -5.663 -8.705 1.146 1.00 86.31 98 ASP A C 1
ATOM 734 O O . ASP A 1 98 ? -5.426 -7.544 1.500 1.00 86.31 98 ASP A O 1
ATOM 738 N N . TRP A 1 99 ? -5.175 -9.213 0.017 1.00 84.69 99 TRP A N 1
ATOM 739 C CA . TRP A 1 99 ? -4.411 -8.422 -0.936 1.00 84.69 99 TRP A CA 1
ATOM 740 C C . TRP A 1 99 ? -4.475 -9.000 -2.348 1.00 84.69 99 TRP A C 1
ATOM 742 O O . TRP A 1 99 ? -4.748 -10.176 -2.578 1.00 84.69 99 TRP A O 1
ATOM 752 N N . GLY A 1 100 ? -4.183 -8.156 -3.333 1.00 79.50 100 GLY A N 1
ATOM 753 C CA . GLY A 1 100 ? -4.143 -8.583 -4.721 1.00 79.50 100 GLY A CA 1
ATOM 754 C C . GLY A 1 100 ? -3.583 -7.516 -5.644 1.00 79.50 100 GLY A C 1
ATOM 755 O O . GLY A 1 100 ? -3.135 -6.456 -5.214 1.00 79.50 100 GLY A O 1
ATOM 756 N N . TYR A 1 101 ? -3.635 -7.805 -6.938 1.00 78.75 101 TYR A N 1
ATOM 757 C CA . TYR A 1 101 ? -3.177 -6.921 -8.003 1.00 78.75 101 TYR A CA 1
ATOM 758 C C . TYR A 1 101 ? -4.296 -6.715 -9.022 1.00 78.75 101 TYR A C 1
ATOM 760 O O . TYR A 1 101 ? -4.992 -7.665 -9.394 1.00 78.75 101 TYR A O 1
ATOM 768 N N . ARG A 1 102 ? -4.446 -5.479 -9.502 1.00 72.81 102 ARG A N 1
ATOM 769 C CA . ARG A 1 102 ? -5.353 -5.133 -10.598 1.00 72.81 102 ARG A CA 1
ATOM 770 C C . ARG A 1 102 ? -4.549 -4.445 -11.700 1.00 72.81 102 ARG A C 1
ATOM 772 O O . ARG A 1 102 ? -3.860 -3.477 -11.391 1.00 72.81 102 ARG A O 1
ATOM 779 N N . PRO A 1 103 ? -4.637 -4.904 -12.960 1.00 66.62 103 PRO A N 1
ATOM 780 C CA . PRO A 1 103 ? -4.072 -4.159 -14.074 1.00 66.62 103 PRO A CA 1
ATOM 781 C C . PRO A 1 103 ? -4.710 -2.771 -14.127 1.00 66.62 103 PRO A C 1
ATOM 783 O O . PRO A 1 103 ? -5.937 -2.659 -14.040 1.00 66.62 103 PRO A O 1
ATOM 786 N N . ALA A 1 104 ? -3.898 -1.728 -14.290 1.00 61.97 104 ALA A N 1
ATOM 787 C CA . ALA A 1 104 ? -4.424 -0.417 -14.630 1.00 61.97 104 ALA A CA 1
ATOM 788 C C . ALA A 1 104 ? -5.115 -0.527 -15.998 1.00 61.97 104 ALA A C 1
ATOM 790 O O . ALA A 1 104 ? -4.483 -0.858 -17.003 1.00 61.97 104 ALA A O 1
ATOM 791 N N . VAL A 1 105 ? -6.428 -0.297 -16.043 1.00 57.28 105 VAL A N 1
ATOM 792 C CA . VAL A 1 105 ? -7.124 -0.092 -17.316 1.00 57.28 105 VAL A CA 1
ATOM 793 C C . VAL A 1 105 ? -6.686 1.281 -17.806 1.00 57.28 105 VAL A C 1
ATOM 795 O O . VAL A 1 105 ? -6.800 2.251 -17.058 1.00 57.28 105 VAL A O 1
ATOM 798 N N . ALA A 1 106 ? -6.145 1.368 -19.023 1.00 52.78 106 ALA A N 1
ATOM 799 C CA . ALA A 1 106 ? -5.76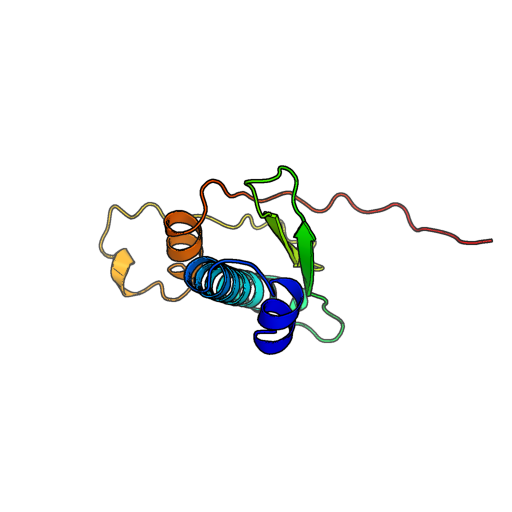7 2.651 -19.601 1.00 52.78 106 ALA A CA 1
ATOM 800 C C . ALA A 1 106 ? -6.966 3.609 -19.524 1.00 52.78 106 ALA A C 1
ATOM 802 O O . ALA A 1 106 ? -8.032 3.319 -20.071 1.00 52.78 106 ALA A O 1
ATOM 803 N N . HIS A 1 107 ? -6.809 4.732 -18.824 1.00 48.91 107 HIS A N 1
ATOM 804 C CA . HIS A 1 107 ? -7.800 5.795 -18.891 1.00 48.91 107 HIS A CA 1
ATOM 805 C C . HIS A 1 107 ? -7.808 6.328 -20.333 1.00 48.91 107 HIS A C 1
ATOM 807 O O . HIS A 1 107 ? -6.730 6.637 -20.853 1.00 48.91 107 HIS A O 1
ATOM 813 N N . PRO A 1 108 ? -8.970 6.438 -21.009 1.00 44.53 108 PRO A N 1
ATOM 814 C CA . PRO A 1 108 ? -9.028 7.204 -22.246 1.00 44.53 108 PRO A CA 1
ATOM 815 C C . PRO A 1 108 ? -8.533 8.630 -21.948 1.00 44.53 108 PRO A C 1
ATOM 817 O O . PRO A 1 108 ? -8.807 9.139 -20.856 1.00 44.53 108 PRO A O 1
ATOM 820 N N . PRO A 1 109 ? -7.769 9.258 -22.860 1.00 41.19 109 PRO A N 1
ATOM 821 C CA . PRO A 1 109 ? -7.192 10.572 -22.615 1.00 41.19 109 PRO A CA 1
ATOM 822 C C . PRO A 1 109 ? -8.303 11.555 -22.244 1.00 41.19 109 PRO A C 1
ATOM 824 O O . PRO A 1 109 ? -9.243 11.771 -23.008 1.00 41.19 109 PRO A O 1
ATOM 827 N N . SER A 1 110 ? -8.206 12.131 -21.050 1.00 47.50 110 SER A N 1
ATOM 828 C CA . SER A 1 110 ? -9.107 13.176 -20.587 1.00 47.50 110 SER A CA 1
ATOM 829 C C . SER A 1 110 ? -8.765 14.475 -21.317 1.00 47.50 110 SER A C 1
ATOM 831 O O . SER A 1 110 ? -7.873 15.220 -20.918 1.00 47.50 110 SER A O 1
ATOM 833 N N . THR A 1 111 ? -9.456 14.741 -22.425 1.00 51.50 111 THR A N 1
ATOM 834 C CA . THR A 1 111 ? -9.475 16.065 -23.054 1.00 51.50 111 THR A CA 1
ATOM 835 C C . THR A 1 111 ? -10.406 16.965 -22.251 1.00 51.50 111 THR A C 1
ATOM 837 O O . THR A 1 111 ? -11.618 16.754 -22.246 1.00 51.50 111 THR A O 1
ATOM 840 N N . TRP A 1 112 ? -9.844 17.952 -21.561 1.00 52.97 112 TRP A N 1
ATOM 841 C CA . TRP A 1 112 ? -10.611 19.053 -20.985 1.00 52.97 112 TRP A CA 1
ATOM 842 C C . TRP A 1 112 ? -10.791 20.120 -22.075 1.00 52.97 112 TRP A C 1
ATOM 844 O O . TRP A 1 112 ? -9.816 20.452 -22.753 1.00 52.97 112 TRP A O 1
ATOM 854 N N . ALA A 1 113 ? -12.027 20.586 -22.273 1.00 48.91 113 ALA A N 1
ATOM 855 C CA . ALA A 1 113 ? -12.365 21.742 -23.107 1.00 48.91 113 ALA A CA 1
ATOM 856 C C . ALA A 1 113 ? -12.386 23.020 -22.262 1.00 48.91 113 ALA A C 1
ATOM 858 O O . ALA A 1 113 ? -12.722 22.907 -21.059 1.00 48.91 113 ALA A O 1
#

pLDDT: mean 72.38, std 15.34, range [41.19, 91.56]

Secondary structure (DSSP, 8-state):
-HHHHHHHTTTS-HHHHHHHHHHHHHHHHHHHHHSGGGSTT--EEEEEEEEETTEEEEEEEES----PPP-PPP--SGGGGT-HHHHHHHHHHHH-SS----PPPPPPP----

Foldseek 3Di:
DLVVLCVVCPPPDPVLSVLVSLLVVLVVCCLLVPFCLVPVVWDKDWDWDPPDPPDIDIDIDTPGPDPDFLDADPPPDPCVPVPPNRVSVVSVVVSDPDDGDDDPDDDDDDDDD

Radius of gyration: 15.76 Å; chains: 1; bounding box: 34×47×40 Å